Protein AF-A0A6V8CBG9-F1 (afdb_monomer)

Sequence (83 aa):
ALDALREDQVTTSRPILVEGPRDVAALRALGITGPIEVVNRGWDVARRIAHLVETYGPRGPDGGPALHLLMDWDRTGGRLQTT

Structure (mmCIF, N/CA/C/O backbone):
data_AF-A0A6V8CBG9-F1
#
_entry.id   AF-A0A6V8CBG9-F1
#
loop_
_atom_site.group_PDB
_atom_site.id
_atom_site.type_symbol
_atom_site.label_atom_id
_atom_site.label_alt_id
_atom_site.label_comp_id
_atom_site.label_asym_id
_atom_site.label_entity_id
_atom_site.label_seq_id
_atom_site.pdbx_PDB_ins_code
_atom_site.Cartn_x
_atom_site.Cartn_y
_atom_site.Cartn_z
_atom_site.occupancy
_atom_site.B_iso_or_equiv
_atom_site.auth_seq_id
_atom_site.auth_comp_id
_atom_site.auth_asym_id
_atom_site.auth_atom_id
_atom_site.pdbx_PDB_model_num
ATOM 1 N N . ALA A 1 1 ? 5.766 -11.420 10.936 1.00 75.62 1 ALA A N 1
ATOM 2 C CA . ALA A 1 1 ? 5.816 -10.294 9.977 1.00 75.62 1 ALA A CA 1
ATOM 3 C C . ALA A 1 1 ? 4.627 -10.339 9.017 1.00 75.62 1 ALA A C 1
ATOM 5 O O . ALA A 1 1 ? 3.803 -9.441 9.078 1.00 75.62 1 ALA A O 1
ATOM 6 N N . LEU A 1 2 ? 4.479 -11.394 8.203 1.00 84.56 2 LEU A N 1
ATOM 7 C CA . LEU A 1 2 ? 3.351 -11.533 7.269 1.00 84.56 2 LEU A CA 1
ATOM 8 C C . LEU A 1 2 ? 1.975 -11.596 7.959 1.00 84.56 2 LEU A C 1
ATOM 10 O O . LEU A 1 2 ? 1.038 -10.963 7.490 1.00 84.56 2 LEU A O 1
ATOM 14 N N . ASP A 1 3 ? 1.852 -12.314 9.079 1.00 90.06 3 ASP A N 1
ATOM 15 C CA . ASP A 1 3 ? 0.557 -12.448 9.766 1.00 90.06 3 ASP A CA 1
ATOM 16 C C . ASP A 1 3 ? 0.076 -11.136 10.387 1.00 90.06 3 ASP A C 1
ATOM 18 O O . ASP A 1 3 ? -1.089 -10.791 10.239 1.00 90.06 3 ASP A O 1
ATOM 22 N N . ALA A 1 4 ? 0.984 -10.342 10.961 1.00 89.38 4 ALA A N 1
ATOM 23 C CA . ALA A 1 4 ? 0.669 -8.992 11.428 1.00 89.38 4 ALA A CA 1
ATOM 24 C C . ALA A 1 4 ? 0.211 -8.077 10.277 1.00 89.38 4 ALA A C 1
ATOM 26 O O . ALA A 1 4 ? -0.720 -7.297 10.439 1.00 89.38 4 ALA A O 1
ATOM 27 N N . LEU A 1 5 ? 0.831 -8.198 9.096 1.00 89.69 5 LEU A N 1
ATOM 28 C CA . LEU A 1 5 ? 0.422 -7.436 7.913 1.00 89.69 5 LEU A CA 1
ATOM 29 C C . LEU A 1 5 ? -0.983 -7.837 7.436 1.00 89.69 5 LEU A C 1
ATOM 31 O O . LEU A 1 5 ? -1.776 -6.981 7.054 1.00 89.69 5 LEU A O 1
ATOM 35 N N . ARG A 1 6 ? -1.298 -9.138 7.472 1.00 91.19 6 ARG A N 1
ATOM 36 C CA . ARG A 1 6 ? -2.638 -9.660 7.164 1.00 91.19 6 ARG A CA 1
ATOM 37 C C . ARG A 1 6 ? -3.673 -9.155 8.166 1.00 91.19 6 ARG A C 1
ATOM 39 O O . ARG A 1 6 ? -4.730 -8.693 7.751 1.00 91.19 6 ARG A O 1
ATOM 46 N N . GLU A 1 7 ? -3.371 -9.241 9.458 1.00 91.56 7 GLU A N 1
ATOM 47 C CA . GLU A 1 7 ? -4.259 -8.802 10.536 1.00 91.56 7 GLU A CA 1
ATOM 48 C C . GLU A 1 7 ? -4.560 -7.303 10.449 1.00 91.56 7 GLU A C 1
ATOM 50 O O . GLU A 1 7 ? -5.725 -6.901 10.520 1.00 91.56 7 GLU A O 1
ATOM 55 N N . ASP A 1 8 ? -3.538 -6.477 10.204 1.00 90.88 8 ASP A N 1
ATOM 56 C CA . ASP A 1 8 ? -3.747 -5.046 10.006 1.00 90.88 8 ASP A CA 1
ATOM 57 C C . ASP A 1 8 ? -4.597 -4.778 8.754 1.00 90.88 8 ASP A C 1
ATOM 59 O O . ASP A 1 8 ? -5.569 -4.036 8.849 1.00 90.88 8 ASP A O 1
ATOM 63 N N . GLN A 1 9 ? -4.341 -5.433 7.611 1.00 90.31 9 GLN A N 1
ATOM 64 C CA . GLN A 1 9 ? -5.184 -5.245 6.421 1.00 90.31 9 GLN A CA 1
ATOM 65 C C . GLN A 1 9 ? -6.649 -5.624 6.650 1.00 90.31 9 GLN A C 1
ATOM 67 O O . GLN A 1 9 ? -7.533 -4.947 6.126 1.00 90.31 9 GLN A O 1
ATOM 72 N N . VAL A 1 10 ? -6.920 -6.676 7.425 1.00 89.50 10 VAL A N 1
ATOM 73 C CA . VAL A 1 10 ? -8.292 -7.063 7.789 1.00 89.50 10 VAL A CA 1
ATOM 74 C C . VAL A 1 10 ? -8.948 -5.996 8.666 1.00 89.50 10 VAL A C 1
ATOM 76 O O . VAL A 1 10 ? -10.131 -5.710 8.503 1.00 89.50 10 VAL A O 1
ATOM 79 N N . THR A 1 11 ? -8.182 -5.385 9.568 1.00 90.38 11 THR A N 1
ATOM 80 C CA . THR A 1 11 ? -8.699 -4.428 10.554 1.00 90.38 11 THR A CA 1
ATOM 81 C C . THR A 1 11 ? -8.859 -3.019 9.982 1.00 90.38 11 THR A C 1
ATOM 83 O O . THR A 1 11 ? -9.834 -2.331 10.275 1.00 90.38 11 THR A O 1
ATOM 86 N N . THR A 1 12 ? -7.905 -2.571 9.168 1.00 89.94 12 THR A N 1
ATOM 87 C CA . THR A 1 12 ? -7.761 -1.164 8.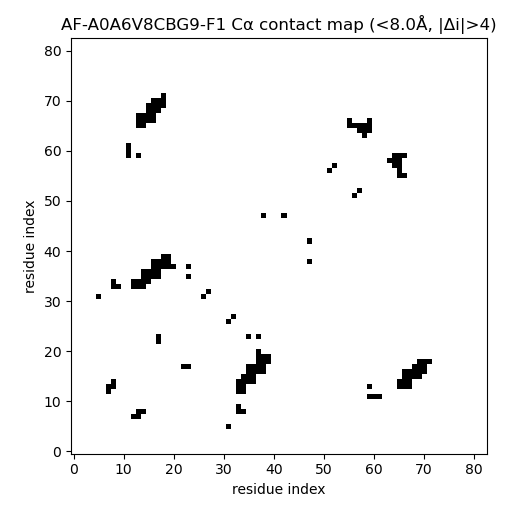763 1.00 89.94 12 THR A CA 1
ATOM 88 C C . THR A 1 12 ? -7.960 -0.943 7.270 1.00 89.94 12 THR A C 1
ATOM 90 O O . THR A 1 12 ? -8.136 0.196 6.839 1.00 89.94 12 THR A O 1
ATOM 93 N N . SER A 1 13 ? -7.915 -2.011 6.464 1.00 90.56 13 SER A N 1
ATOM 94 C CA . SER A 1 13 ? -7.876 -1.935 4.998 1.00 90.56 13 SER A CA 1
ATOM 95 C C . SER A 1 13 ? -6.724 -1.083 4.440 1.00 90.56 13 SER A C 1
ATOM 97 O O . SER A 1 13 ? -6.803 -0.609 3.307 1.00 90.56 13 SER A O 1
ATOM 99 N N . ARG A 1 14 ? -5.633 -0.893 5.196 1.00 93.56 14 ARG A N 1
ATOM 100 C CA . ARG A 1 14 ? -4.454 -0.154 4.725 1.00 93.56 14 ARG A CA 1
ATOM 101 C C . ARG A 1 14 ? -3.851 -0.785 3.467 1.00 93.56 14 ARG A C 1
ATOM 103 O O . ARG A 1 14 ? -3.581 -1.992 3.454 1.00 93.56 14 ARG A O 1
ATOM 110 N N . PRO A 1 15 ? -3.563 0.005 2.421 1.00 95.31 15 PRO A N 1
ATOM 111 C CA . PRO A 1 15 ? -2.904 -0.506 1.232 1.00 95.31 15 PRO A CA 1
ATOM 112 C C . PRO A 1 15 ? -1.442 -0.855 1.511 1.00 95.31 15 PRO A C 1
ATOM 114 O O . PRO A 1 15 ? -0.777 -0.243 2.353 1.00 95.31 15 PRO A O 1
ATOM 117 N N . ILE A 1 16 ? -0.937 -1.833 0.764 1.00 95.12 16 ILE A N 1
ATOM 118 C CA . ILE A 1 16 ? 0.493 -2.137 0.686 1.00 95.12 16 ILE A CA 1
ATOM 119 C C . ILE A 1 16 ? 1.017 -1.558 -0.623 1.00 95.12 16 ILE A C 1
ATOM 121 O O . ILE A 1 16 ? 0.592 -1.975 -1.696 1.00 95.12 16 ILE A O 1
ATOM 125 N N . LEU A 1 17 ? 1.922 -0.593 -0.537 1.00 93.38 17 LEU A N 1
ATOM 126 C CA . LEU A 1 17 ? 2.592 0.008 -1.679 1.00 93.38 17 LEU A CA 1
ATOM 127 C C . LEU A 1 17 ? 3.840 -0.810 -2.031 1.00 93.38 17 LEU A C 1
ATOM 129 O O . LEU A 1 17 ? 4.736 -0.949 -1.198 1.00 93.38 17 LEU A O 1
ATOM 133 N N . VAL A 1 18 ? 3.889 -1.324 -3.258 1.00 92.56 18 VAL A N 1
ATOM 134 C CA . VAL A 1 18 ? 4.968 -2.162 -3.796 1.00 92.56 18 VAL A CA 1
ATOM 135 C C . VAL A 1 18 ? 5.593 -1.559 -5.050 1.00 92.56 18 VAL A C 1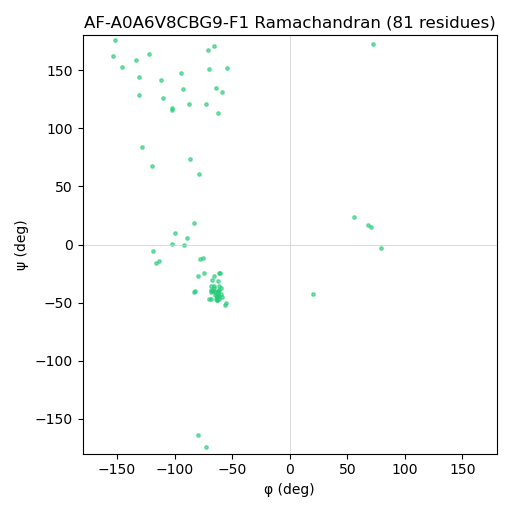
ATOM 137 O O . VAL A 1 18 ? 5.014 -0.677 -5.692 1.00 92.56 18 VAL A O 1
ATOM 140 N N . GLU A 1 19 ? 6.773 -2.040 -5.434 1.00 87.38 19 GLU A N 1
ATOM 141 C CA . GLU A 1 19 ? 7.485 -1.520 -6.598 1.00 87.38 19 GLU A CA 1
ATOM 142 C C . GLU A 1 19 ? 6.790 -1.908 -7.909 1.00 87.38 19 GLU A C 1
ATOM 144 O O . GLU A 1 19 ? 6.575 -1.052 -8.779 1.00 87.38 19 GLU A O 1
ATOM 149 N N . GLY A 1 20 ? 6.404 -3.182 -8.047 1.00 88.75 20 GLY A N 1
ATOM 150 C CA . GLY A 1 20 ? 5.943 -3.724 -9.320 1.00 88.75 20 GLY A CA 1
ATOM 151 C C . GLY A 1 20 ? 4.943 -4.885 -9.247 1.00 88.75 20 GLY A C 1
ATOM 152 O O . GLY A 1 20 ? 4.638 -5.423 -8.185 1.00 88.75 20 GLY A O 1
ATOM 153 N N . PRO A 1 21 ? 4.442 -5.338 -10.414 1.00 91.06 21 PRO A N 1
ATOM 154 C CA . PRO A 1 21 ? 3.471 -6.435 -10.501 1.00 91.06 21 PRO A CA 1
ATOM 155 C C . PRO A 1 21 ? 3.975 -7.782 -9.960 1.00 91.06 21 PRO A C 1
ATOM 157 O O . PRO A 1 21 ? 3.171 -8.631 -9.579 1.00 91.06 21 PRO A O 1
ATOM 160 N N . ARG A 1 22 ? 5.298 -7.999 -9.931 1.00 91.88 22 ARG A N 1
ATOM 161 C CA . ARG A 1 22 ? 5.892 -9.221 -9.366 1.00 91.88 22 ARG A CA 1
ATOM 162 C C . ARG A 1 22 ? 5.684 -9.300 -7.856 1.00 91.88 22 ARG A C 1
ATOM 164 O O . ARG A 1 22 ? 5.318 -10.365 -7.366 1.00 91.88 22 ARG A O 1
ATOM 171 N N . ASP A 1 23 ? 5.814 -8.178 -7.156 1.00 92.44 23 ASP A N 1
ATOM 172 C CA . ASP A 1 23 ? 5.559 -8.095 -5.715 1.00 92.44 23 ASP A CA 1
ATOM 173 C C . ASP A 1 23 ? 4.088 -8.362 -5.416 1.00 92.44 23 ASP A C 1
ATOM 175 O O . ASP A 1 23 ? 3.764 -9.112 -4.500 1.00 92.44 23 ASP A O 1
ATOM 179 N N . VAL A 1 24 ? 3.186 -7.823 -6.248 1.00 94.50 24 VAL A N 1
ATOM 180 C CA . VAL A 1 24 ? 1.750 -8.118 -6.156 1.00 94.50 24 VAL A CA 1
ATOM 181 C C . VAL A 1 24 ? 1.523 -9.625 -6.249 1.00 94.50 24 VAL A C 1
ATOM 183 O O . VAL A 1 24 ? 0.876 -10.197 -5.375 1.00 94.50 24 VAL A O 1
ATOM 186 N N . ALA A 1 25 ? 2.073 -10.285 -7.274 1.00 95.81 25 ALA A N 1
ATOM 187 C CA . ALA A 1 25 ? 1.918 -11.727 -7.457 1.00 95.81 25 ALA A CA 1
ATOM 188 C C . ALA A 1 25 ? 2.466 -12.527 -6.263 1.00 95.81 25 ALA A C 1
ATOM 190 O O . ALA A 1 25 ? 1.803 -13.454 -5.794 1.00 95.81 25 ALA A O 1
ATOM 191 N N . ALA A 1 26 ? 3.628 -12.139 -5.729 1.00 94.56 26 ALA A N 1
ATOM 192 C CA . ALA A 1 26 ? 4.216 -12.765 -4.550 1.00 94.56 26 ALA A CA 1
ATOM 193 C C . ALA A 1 26 ? 3.335 -12.582 -3.302 1.00 94.56 26 ALA A C 1
ATOM 195 O O . ALA A 1 26 ? 3.026 -13.557 -2.621 1.00 94.56 26 ALA A O 1
ATOM 196 N N . LEU A 1 27 ? 2.857 -11.363 -3.028 1.00 94.38 27 LEU A N 1
ATOM 197 C CA . LEU A 1 27 ? 1.969 -11.081 -1.897 1.00 94.38 27 LEU A CA 1
ATOM 198 C C . LEU A 1 27 ? 0.638 -11.836 -2.012 1.00 94.38 27 LEU A C 1
ATOM 200 O O . LEU A 1 27 ? 0.157 -12.378 -1.016 1.00 94.38 27 LEU A O 1
ATOM 204 N N . ARG A 1 28 ? 0.065 -11.940 -3.219 1.00 95.81 28 ARG A N 1
ATOM 205 C CA . ARG A 1 28 ? -1.137 -12.755 -3.460 1.00 95.81 28 ARG A CA 1
ATOM 206 C C . ARG A 1 28 ? -0.879 -14.240 -3.204 1.00 95.81 28 ARG A C 1
ATOM 208 O O . ARG A 1 28 ? -1.690 -14.875 -2.536 1.00 95.81 28 ARG A O 1
ATOM 215 N N . ALA A 1 29 ? 0.247 -14.786 -3.667 1.00 96.31 29 ALA A N 1
ATOM 216 C CA . ALA A 1 29 ? 0.639 -16.170 -3.374 1.00 96.31 29 ALA A CA 1
ATOM 217 C C . ALA A 1 29 ? 0.852 -16.403 -1.866 1.00 96.31 29 ALA A C 1
ATOM 219 O O . ALA A 1 29 ? 0.552 -17.474 -1.346 1.00 96.31 29 ALA A O 1
ATOM 220 N N . LEU A 1 30 ? 1.289 -15.366 -1.150 1.00 93.56 30 LEU A N 1
ATOM 221 C CA . LEU A 1 30 ? 1.381 -15.318 0.305 1.00 93.56 30 LEU A CA 1
ATOM 222 C C . LEU A 1 30 ? 0.049 -14.952 0.984 1.00 93.56 30 LEU A C 1
ATOM 224 O O . LEU A 1 30 ? 0.051 -14.559 2.144 1.00 93.56 30 LEU A O 1
ATOM 228 N N . GLY A 1 31 ? -1.103 -15.066 0.324 1.00 93.19 31 GLY A N 1
ATOM 229 C CA . GLY A 1 31 ? -2.426 -14.922 0.947 1.00 93.19 31 GLY A CA 1
ATOM 230 C C . GLY A 1 31 ? -2.809 -13.505 1.387 1.00 93.19 31 GLY A C 1
ATOM 231 O O . GLY A 1 31 ? -3.748 -13.349 2.162 1.00 93.19 31 GLY A O 1
ATOM 232 N N . ILE A 1 32 ? -2.109 -12.469 0.923 1.00 94.19 32 ILE A N 1
ATOM 233 C CA . ILE A 1 32 ? -2.558 -11.082 1.073 1.00 94.19 32 ILE A CA 1
ATOM 234 C C . ILE A 1 32 ? -3.724 -10.847 0.112 1.00 94.19 32 ILE A C 1
ATOM 236 O O . ILE A 1 32 ? -3.565 -10.977 -1.102 1.00 94.19 32 ILE A O 1
ATOM 240 N N . THR A 1 33 ? -4.889 -10.459 0.626 1.00 92.44 33 THR A N 1
ATOM 241 C CA . THR A 1 33 ? -6.108 -10.219 -0.175 1.00 92.44 33 THR A CA 1
ATOM 242 C C . THR A 1 33 ? -6.557 -8.759 -0.185 1.00 92.44 33 THR A C 1
ATOM 244 O O . THR A 1 33 ? -7.322 -8.377 -1.066 1.00 92.44 33 THR A O 1
ATOM 247 N N . GLY A 1 34 ? -6.032 -7.922 0.715 1.00 92.44 34 GLY A N 1
ATOM 248 C CA . GLY A 1 34 ? -6.371 -6.504 0.794 1.00 92.44 34 GLY A CA 1
ATOM 249 C C . GLY A 1 34 ? -5.779 -5.654 -0.340 1.00 92.44 34 GLY A C 1
ATOM 250 O O . GLY A 1 34 ? -5.200 -6.188 -1.302 1.00 92.44 34 GLY A O 1
ATOM 251 N N . PRO A 1 35 ? -5.942 -4.323 -0.267 1.00 94.56 35 PRO A N 1
ATOM 252 C CA . PRO A 1 35 ? -5.482 -3.411 -1.306 1.00 94.56 35 PRO A CA 1
ATOM 253 C C . PRO A 1 35 ? -3.954 -3.441 -1.445 1.00 94.56 35 PRO A C 1
ATOM 255 O O . PRO A 1 35 ? -3.219 -3.423 -0.457 1.00 94.56 3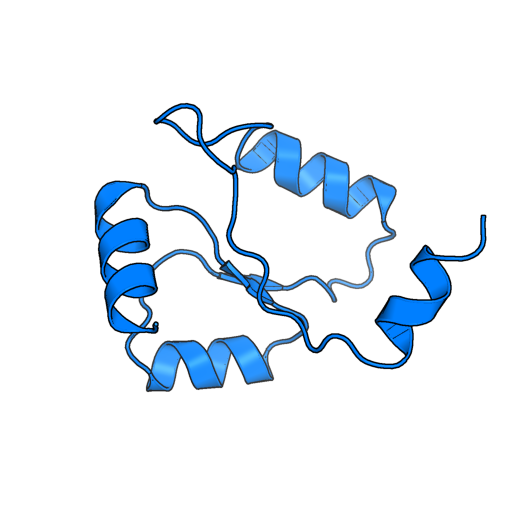5 PRO A O 1
ATOM 258 N N . ILE A 1 36 ? -3.480 -3.497 -2.689 1.00 94.62 36 ILE A N 1
ATOM 259 C CA . ILE A 1 36 ? -2.058 -3.429 -3.038 1.00 94.62 36 ILE A CA 1
ATOM 260 C C . ILE A 1 36 ? -1.916 -2.388 -4.141 1.00 94.62 36 ILE A C 1
ATOM 262 O O . ILE A 1 36 ? -2.627 -2.454 -5.144 1.00 94.62 36 ILE A O 1
ATOM 266 N N . GLU A 1 37 ? -1.001 -1.448 -3.948 1.00 93.19 37 GLU A N 1
ATOM 267 C CA . GLU A 1 37 ? -0.709 -0.368 -4.876 1.00 93.19 37 GLU A CA 1
ATOM 268 C C . GLU A 1 37 ? 0.673 -0.524 -5.492 1.00 93.19 37 GLU A C 1
ATOM 270 O O . GLU A 1 37 ? 1.616 -0.910 -4.814 1.00 93.19 37 GLU A O 1
ATOM 275 N N . VAL A 1 38 ? 0.809 -0.207 -6.779 1.00 90.44 38 VAL A N 1
ATOM 276 C CA . VAL A 1 38 ? 2.079 -0.333 -7.508 1.00 90.44 38 VAL A CA 1
ATOM 277 C C . VAL A 1 38 ? 2.628 1.054 -7.815 1.00 90.44 38 VAL A C 1
ATOM 279 O O . VAL A 1 38 ? 1.951 1.871 -8.441 1.00 90.44 38 VAL A O 1
ATOM 282 N N . VAL A 1 39 ? 3.876 1.314 -7.422 1.00 81.75 39 VAL A N 1
ATOM 283 C CA . VAL A 1 39 ? 4.551 2.607 -7.619 1.0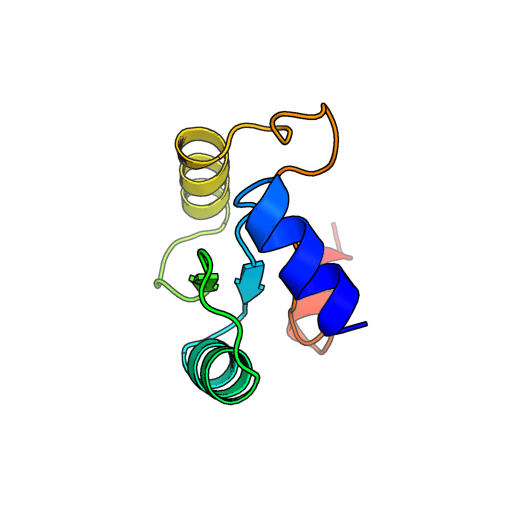0 81.75 39 VAL A CA 1
ATOM 284 C C . VAL A 1 39 ? 4.843 2.900 -9.090 1.00 81.75 39 VAL A C 1
ATOM 286 O O . VAL A 1 39 ? 4.794 4.062 -9.516 1.00 81.75 39 VAL A O 1
ATOM 289 N N . ASN A 1 40 ? 5.173 1.878 -9.880 1.00 69.88 40 ASN A N 1
ATOM 290 C CA . ASN A 1 40 ? 5.602 2.048 -11.263 1.00 69.88 40 ASN A CA 1
ATOM 291 C C . ASN A 1 40 ? 4.415 2.096 -12.248 1.00 69.88 40 ASN A C 1
ATOM 293 O O . ASN A 1 40 ? 4.157 1.152 -12.991 1.00 69.88 40 ASN A O 1
ATOM 297 N N . ARG A 1 41 ? 3.675 3.216 -12.246 1.00 68.19 41 ARG A N 1
ATOM 298 C CA . ARG A 1 41 ? 2.574 3.508 -13.197 1.00 68.19 41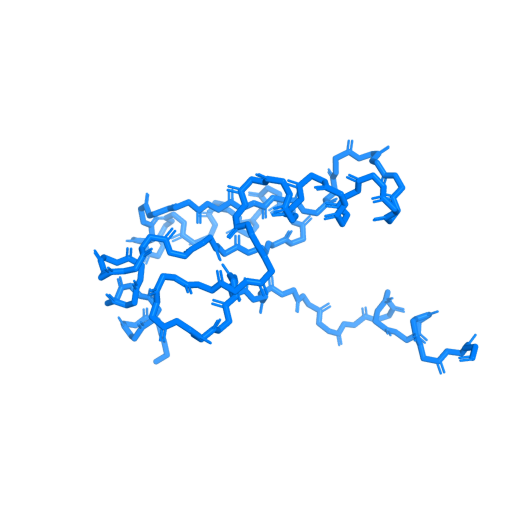 ARG A CA 1
ATOM 299 C C . ARG A 1 41 ? 2.975 4.438 -14.354 1.00 68.19 41 ARG A C 1
ATOM 301 O O . ARG A 1 41 ? 2.112 4.949 -15.061 1.00 68.19 41 ARG A O 1
ATOM 308 N N . GLY A 1 42 ? 4.269 4.728 -14.517 1.00 78.31 42 GLY A N 1
ATOM 309 C CA . GLY A 1 42 ? 4.742 5.761 -15.452 1.00 78.31 42 GLY A CA 1
ATOM 310 C C . GLY A 1 42 ? 4.372 7.195 -15.040 1.00 78.31 42 GLY A C 1
ATOM 311 O O . GLY A 1 42 ? 4.399 8.101 -15.868 1.00 78.31 42 GLY A O 1
ATOM 312 N N . TRP A 1 43 ? 3.995 7.410 -13.775 1.00 85.31 43 TRP A N 1
ATOM 313 C CA . TRP A 1 43 ? 3.690 8.726 -13.205 1.00 85.31 43 TRP A CA 1
ATOM 314 C C . TRP A 1 43 ? 4.916 9.320 -12.509 1.00 85.31 43 TRP A C 1
ATOM 316 O O . TRP A 1 43 ? 5.712 8.594 -11.906 1.00 85.31 43 TRP A O 1
ATOM 326 N N . ASP A 1 44 ? 5.039 10.647 -12.539 1.00 84.94 44 ASP A N 1
ATOM 327 C CA . ASP A 1 44 ? 6.024 11.352 -11.720 1.00 84.94 44 ASP A CA 1
ATOM 328 C C . ASP A 1 44 ? 5.724 11.211 -10.210 1.00 84.94 44 ASP A C 1
ATOM 330 O O . ASP A 1 44 ? 4.712 10.651 -9.779 1.00 84.94 44 ASP A O 1
ATOM 334 N N . VAL A 1 45 ? 6.658 11.653 -9.363 1.00 84.12 45 VAL A N 1
ATOM 335 C CA . VAL A 1 45 ? 6.513 11.558 -7.898 1.00 84.12 45 VAL A CA 1
ATOM 336 C C . VAL A 1 45 ? 5.326 12.383 -7.392 1.00 84.12 45 VAL A C 1
ATOM 338 O O . VAL A 1 45 ? 4.563 11.885 -6.568 1.00 84.12 45 VAL A O 1
ATOM 341 N N . ALA A 1 46 ? 5.138 13.605 -7.893 1.00 89.56 46 ALA A N 1
ATOM 342 C CA . ALA A 1 46 ? 4.104 14.514 -7.404 1.00 89.56 46 ALA A CA 1
ATOM 343 C C . ALA A 1 46 ? 2.699 13.957 -7.660 1.00 89.56 46 ALA A C 1
ATOM 345 O O . ALA A 1 46 ? 1.882 13.886 -6.742 1.00 89.56 46 ALA A O 1
ATOM 346 N N . ARG A 1 47 ? 2.447 13.467 -8.877 1.00 90.38 47 ARG A N 1
ATOM 347 C CA . ARG A 1 47 ? 1.186 12.830 -9.262 1.00 90.38 47 ARG A CA 1
ATOM 348 C C . ARG A 1 47 ? 0.903 11.577 -8.439 1.00 90.38 47 ARG A C 1
ATOM 350 O O . ARG A 1 47 ? -0.249 11.317 -8.104 1.00 90.38 47 ARG A O 1
ATOM 357 N N . ARG A 1 48 ? 1.936 10.807 -8.086 1.00 88.38 48 ARG A N 1
ATOM 358 C CA . ARG A 1 48 ? 1.786 9.631 -7.213 1.00 88.38 48 ARG A CA 1
ATOM 359 C C . ARG A 1 48 ? 1.414 10.022 -5.792 1.00 88.38 48 ARG A C 1
ATOM 361 O O . ARG A 1 48 ? 0.480 9.446 -5.247 1.00 88.38 48 ARG A O 1
ATOM 368 N N . ILE A 1 49 ? 2.100 11.006 -5.214 1.00 89.56 49 ILE A N 1
ATOM 369 C CA . ILE A 1 49 ? 1.791 11.489 -3.864 1.00 89.56 49 ILE A CA 1
ATOM 370 C C . ILE A 1 49 ? 0.364 12.041 -3.815 1.00 89.56 49 ILE A C 1
ATOM 372 O O . ILE A 1 49 ? -0.390 11.651 -2.930 1.00 89.56 49 ILE A O 1
ATOM 376 N N . ALA A 1 50 ? -0.023 12.876 -4.786 1.00 93.56 50 ALA A N 1
ATOM 377 C CA . ALA A 1 50 ? -1.382 13.406 -4.883 1.00 93.56 50 ALA A CA 1
ATOM 378 C C . ALA A 1 50 ? -2.422 12.277 -4.920 1.00 93.56 50 ALA A C 1
ATOM 380 O O . ALA A 1 50 ? -3.316 12.250 -4.083 1.00 93.56 50 ALA A O 1
ATOM 381 N N . HIS A 1 51 ? -2.237 11.283 -5.796 1.00 92.38 51 HIS A N 1
ATOM 382 C CA . HIS A 1 51 ? -3.144 10.139 -5.879 1.00 92.38 51 HIS A CA 1
ATOM 383 C C . HIS A 1 51 ? -3.249 9.359 -4.561 1.00 92.38 51 HIS A C 1
ATOM 385 O O . HIS A 1 51 ? -4.353 9.017 -4.142 1.00 92.38 51 HIS A O 1
ATOM 391 N N . LEU A 1 52 ? -2.123 9.077 -3.896 1.00 92.75 52 LEU A N 1
ATOM 392 C CA . LEU A 1 52 ? -2.119 8.336 -2.632 1.00 92.75 52 LEU A CA 1
ATOM 393 C C . LEU A 1 52 ? -2.830 9.114 -1.518 1.00 92.75 52 LEU A C 1
ATOM 395 O O . LEU A 1 52 ? -3.624 8.530 -0.786 1.00 92.75 52 LEU A O 1
ATOM 399 N N . VAL A 1 53 ? -2.585 10.423 -1.412 1.00 94.12 53 VAL A N 1
ATOM 400 C CA . VAL A 1 53 ? -3.226 11.284 -0.406 1.00 94.12 53 VAL A CA 1
ATOM 401 C C . VAL A 1 53 ? -4.718 11.448 -0.685 1.00 94.12 53 VAL A C 1
ATOM 403 O O . VAL A 1 53 ? -5.511 11.384 0.247 1.00 94.12 53 VAL A O 1
ATOM 406 N N . GLU A 1 54 ? -5.122 11.617 -1.942 1.00 94.88 54 GLU A N 1
ATOM 407 C CA . GLU A 1 54 ? -6.538 11.707 -2.320 1.00 94.88 54 GLU A CA 1
ATOM 408 C C . GLU A 1 54 ? -7.287 10.392 -2.073 1.00 94.88 54 GLU A C 1
ATOM 410 O O . GLU A 1 54 ? -8.447 10.411 -1.672 1.00 94.88 54 GLU A O 1
ATOM 415 N N . THR A 1 55 ? -6.626 9.250 -2.288 1.00 93.44 55 THR A N 1
ATOM 416 C CA . THR A 1 55 ? -7.260 7.926 -2.179 1.00 93.44 55 THR A CA 1
ATOM 417 C C . THR A 1 55 ? -7.315 7.422 -0.737 1.00 93.44 55 THR A C 1
ATOM 419 O O . THR A 1 55 ? -8.321 6.846 -0.329 1.00 93.44 55 THR A O 1
ATOM 422 N N . TYR A 1 56 ? -6.247 7.621 0.040 1.00 92.62 56 TYR A N 1
ATOM 423 C CA . TYR A 1 56 ? -6.087 7.010 1.367 1.00 92.62 56 TYR A CA 1
ATOM 424 C C . TYR A 1 56 ? -5.980 8.023 2.507 1.00 92.62 56 TYR A C 1
ATOM 426 O O . TYR A 1 56 ? -5.950 7.637 3.674 1.00 92.62 56 TYR A O 1
ATOM 434 N N . GLY A 1 57 ? -5.927 9.315 2.190 1.00 93.62 57 GLY A N 1
ATOM 435 C CA . GLY A 1 57 ? -5.659 10.359 3.164 1.00 93.62 57 GLY A CA 1
ATOM 436 C C . GLY A 1 57 ? -4.197 10.387 3.632 1.00 93.62 57 GLY A C 1
ATOM 437 O O . GLY A 1 57 ? -3.388 9.511 3.317 1.00 93.62 57 GLY A O 1
ATOM 438 N N . PRO A 1 58 ? -3.823 11.411 4.414 1.00 92.88 58 PRO A N 1
ATOM 439 C CA . PRO A 1 58 ? -2.478 11.531 4.979 1.00 92.88 58 PRO A CA 1
ATOM 440 C C . PRO A 1 58 ? -2.240 10.616 6.197 1.00 92.88 58 PRO A C 1
ATOM 442 O O . PRO A 1 58 ? -1.101 10.480 6.647 1.00 92.88 58 PRO A O 1
ATOM 445 N N . ARG A 1 59 ? -3.298 10.019 6.764 1.00 93.75 59 ARG A N 1
ATOM 446 C CA . ARG A 1 59 ? -3.279 9.141 7.945 1.00 93.75 59 ARG A CA 1
ATOM 447 C C . ARG A 1 59 ? -4.339 8.052 7.816 1.00 93.75 59 ARG A C 1
ATOM 449 O O . ARG A 1 59 ? -5.362 8.271 7.176 1.00 93.75 59 ARG A O 1
ATOM 456 N N . GLY A 1 60 ? -4.089 6.911 8.455 1.00 90.56 60 GLY A N 1
ATOM 457 C CA . GLY A 1 60 ? -5.055 5.819 8.536 1.00 90.56 60 GLY A CA 1
ATOM 458 C C . GLY A 1 60 ? -6.245 6.142 9.457 1.00 90.56 60 GLY A C 1
ATOM 459 O O . GLY A 1 60 ? -6.173 7.098 10.235 1.00 90.56 60 GLY A O 1
ATOM 460 N N . PRO A 1 61 ? -7.324 5.338 9.412 1.00 86.19 61 PRO A N 1
ATOM 461 C CA . PRO A 1 61 ? -8.553 5.569 10.190 1.00 86.19 61 PRO A CA 1
ATOM 462 C C . PRO A 1 61 ? -8.361 5.575 11.715 1.00 86.19 61 PRO A C 1
ATOM 464 O O . PRO A 1 61 ? -9.134 6.181 12.448 1.00 86.19 61 PRO A O 1
ATOM 467 N N . ASP A 1 62 ? -7.319 4.904 12.190 1.00 89.81 62 ASP A N 1
ATOM 468 C CA . ASP A 1 62 ? -6.874 4.808 13.585 1.00 89.81 62 ASP A CA 1
ATOM 469 C C . ASP A 1 62 ? -5.878 5.927 13.982 1.00 89.81 62 ASP A C 1
ATOM 471 O O . ASP A 1 62 ? -5.306 5.899 15.069 1.00 89.81 62 ASP A O 1
ATOM 475 N N . GLY A 1 63 ? -5.615 6.895 13.094 1.00 90.94 63 GLY A N 1
ATOM 476 C CA . GLY A 1 63 ? -4.612 7.953 13.277 1.00 90.94 63 GLY A CA 1
ATOM 477 C C . GLY A 1 63 ? -3.160 7.528 12.997 1.00 90.94 63 GLY A C 1
ATOM 478 O O . GLY A 1 63 ? -2.244 8.364 13.036 1.00 90.94 63 GLY A O 1
ATOM 479 N N . GLY A 1 64 ? -2.929 6.253 12.681 1.00 90.12 64 GLY A N 1
ATOM 480 C CA . GLY A 1 64 ? -1.621 5.708 12.333 1.00 90.12 64 GLY A CA 1
ATOM 481 C C . GLY A 1 64 ? -1.201 6.005 10.884 1.00 90.12 64 GLY A C 1
ATOM 482 O O . GLY A 1 64 ? -1.763 6.888 10.226 1.00 90.12 64 GLY A O 1
ATOM 483 N N . PRO A 1 65 ? -0.197 5.285 10.353 1.00 92.75 65 PRO A N 1
ATOM 484 C CA . PRO A 1 65 ? 0.239 5.421 8.962 1.00 92.75 65 PRO A CA 1
ATOM 485 C C . PRO A 1 65 ? -0.914 5.238 7.963 1.00 92.75 65 PRO A C 1
ATOM 487 O O . PRO A 1 65 ? -1.871 4.522 8.247 1.00 92.75 65 PRO A O 1
ATOM 490 N N . ALA A 1 66 ? -0.834 5.865 6.789 1.00 93.88 66 ALA A N 1
ATOM 491 C CA . ALA A 1 66 ? -1.851 5.695 5.744 1.00 93.88 66 ALA A CA 1
ATOM 492 C C . ALA A 1 66 ? -1.681 4.388 4.948 1.00 93.88 66 ALA A C 1
ATOM 494 O O . ALA A 1 66 ? -2.655 3.857 4.429 1.00 93.88 66 ALA A O 1
ATOM 495 N N . LEU A 1 67 ? -0.453 3.865 4.851 1.00 94.44 67 LEU A N 1
ATOM 496 C CA . LEU A 1 67 ? -0.108 2.702 4.032 1.00 94.44 67 LEU A CA 1
ATOM 497 C C . LEU A 1 67 ? 1.111 1.957 4.584 1.00 94.44 67 LEU A C 1
ATOM 499 O O . LEU A 1 67 ? 1.902 2.524 5.340 1.00 94.44 67 LEU A O 1
ATOM 503 N N . HIS A 1 68 ? 1.284 0.710 4.153 1.00 93.56 68 HIS A N 1
ATOM 504 C CA . HIS A 1 68 ? 2.523 -0.047 4.326 1.00 93.56 68 HIS A CA 1
ATOM 505 C C . HIS A 1 68 ? 3.407 0.127 3.098 1.00 93.56 68 HIS A C 1
ATOM 507 O O . HIS A 1 68 ? 2.929 -0.017 1.977 1.00 93.56 68 HIS A O 1
ATOM 513 N N . LEU A 1 69 ? 4.695 0.393 3.295 1.00 91.19 69 LEU A N 1
ATOM 514 C CA . LEU A 1 69 ? 5.665 0.479 2.209 1.00 91.19 69 LEU A CA 1
ATOM 515 C C . LEU A 1 69 ? 6.488 -0.809 2.162 1.00 91.19 69 LEU A C 1
ATOM 517 O O . LEU A 1 69 ? 7.193 -1.116 3.121 1.00 91.19 69 LEU A O 1
ATOM 521 N N . LEU A 1 70 ? 6.403 -1.547 1.057 1.00 89.31 70 LEU A N 1
ATOM 522 C CA . LEU A 1 70 ? 7.153 -2.779 0.840 1.00 89.31 70 LEU A CA 1
ATOM 523 C C . LEU A 1 70 ? 7.881 -2.685 -0.499 1.00 89.31 70 LEU A C 1
ATOM 525 O O . LEU A 1 70 ? 7.377 -3.111 -1.534 1.00 89.31 70 LEU A O 1
ATOM 529 N N . MET A 1 71 ? 9.048 -2.050 -0.472 1.00 81.00 71 MET A N 1
ATOM 530 C CA . MET A 1 71 ? 9.862 -1.803 -1.659 1.00 81.00 71 MET A CA 1
ATOM 531 C C . MET A 1 71 ? 11.293 -2.235 -1.385 1.00 81.00 71 MET A C 1
ATOM 533 O O . MET A 1 71 ? 11.779 -2.040 -0.265 1.00 81.00 71 MET A O 1
ATOM 537 N N . ASP A 1 72 ? 11.962 -2.778 -2.400 1.00 71.31 72 ASP A N 1
ATOM 538 C CA . ASP A 1 72 ? 13.377 -3.105 -2.306 1.00 71.31 72 ASP A CA 1
ATOM 539 C C . ASP A 1 72 ? 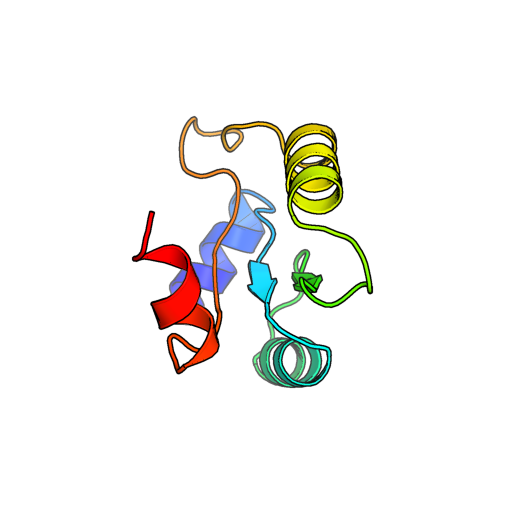14.157 -1.808 -2.072 1.00 71.31 72 ASP A C 1
ATOM 541 O O . ASP A 1 72 ? 14.182 -0.881 -2.886 1.00 71.31 72 ASP A O 1
ATOM 545 N N . TRP A 1 73 ? 14.755 -1.708 -0.886 1.00 63.69 73 TRP A N 1
ATOM 546 C CA . TRP A 1 73 ? 15.607 -0.588 -0.509 1.00 63.69 73 TRP A CA 1
ATOM 547 C C . TRP A 1 73 ? 16.992 -0.766 -1.143 1.00 63.69 73 TRP A C 1
ATOM 549 O O . TRP A 1 73 ? 18.004 -0.891 -0.454 1.00 63.69 73 TRP A O 1
ATOM 559 N N . ASP A 1 74 ? 17.053 -0.808 -2.472 1.00 61.44 74 ASP A N 1
ATOM 560 C CA . ASP A 1 74 ? 18.312 -0.780 -3.208 1.00 61.44 74 ASP A CA 1
ATOM 561 C C . ASP A 1 74 ? 18.276 0.221 -4.376 1.00 61.44 74 ASP A C 1
ATOM 563 O O . ASP A 1 74 ? 17.216 0.720 -4.748 1.00 61.44 74 ASP A O 1
ATOM 567 N N . ARG A 1 75 ? 19.487 0.628 -4.798 1.00 46.00 75 ARG A N 1
ATOM 568 C CA . ARG A 1 75 ? 19.968 1.658 -5.759 1.00 46.00 75 ARG A CA 1
ATOM 569 C C . ARG A 1 75 ? 19.050 2.828 -6.170 1.00 46.00 75 ARG A C 1
ATOM 571 O O . ARG 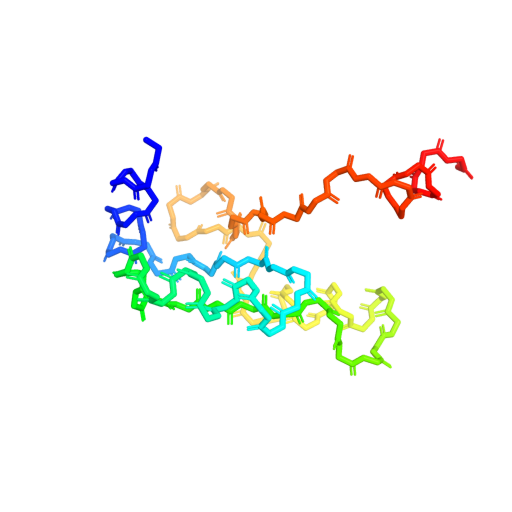A 1 75 ? 19.525 3.963 -6.217 1.00 46.00 75 ARG A O 1
ATOM 578 N N . THR A 1 76 ? 17.770 2.606 -6.441 1.00 54.19 76 THR A N 1
ATOM 579 C CA . THR A 1 76 ? 16.722 3.634 -6.558 1.00 54.19 76 THR A CA 1
ATOM 580 C C . THR A 1 76 ? 16.455 4.341 -5.215 1.00 54.19 76 THR A C 1
ATOM 582 O O . THR A 1 76 ? 16.138 5.530 -5.217 1.00 54.19 76 THR A O 1
ATOM 585 N N . GLY A 1 77 ? 16.692 3.677 -4.073 1.00 50.38 77 GLY A N 1
ATOM 586 C CA . GLY A 1 77 ? 16.602 4.282 -2.729 1.00 50.38 77 GLY A CA 1
ATOM 587 C C . GLY A 1 77 ? 17.670 5.348 -2.423 1.00 50.38 77 GLY A C 1
ATOM 588 O O . GLY A 1 77 ? 17.396 6.317 -1.719 1.00 50.38 77 GLY A O 1
ATOM 589 N N . GLY A 1 78 ? 18.870 5.243 -3.009 1.00 47.81 78 GLY A N 1
ATOM 590 C CA . GLY A 1 78 ? 19.966 6.199 -2.778 1.00 47.81 78 GLY A CA 1
ATOM 591 C C . GLY A 1 78 ? 19.782 7.559 -3.465 1.00 47.81 78 GLY A C 1
ATOM 592 O O . GLY A 1 78 ? 20.302 8.565 -2.993 1.00 47.81 78 GLY A O 1
ATOM 593 N N . ARG A 1 7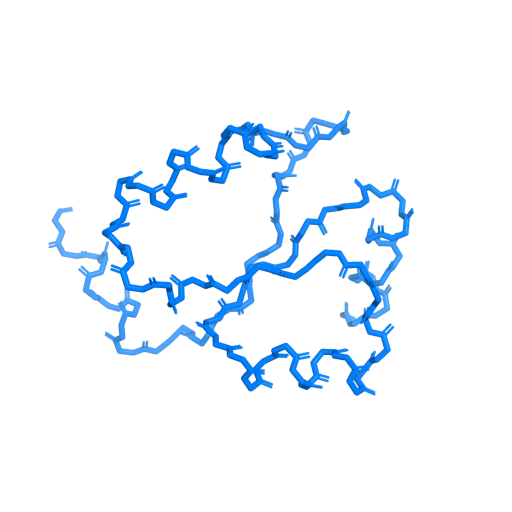9 ? 19.001 7.635 -4.555 1.00 50.50 79 ARG A N 1
ATOM 594 C CA . ARG A 1 79 ? 18.753 8.903 -5.277 1.00 50.50 79 ARG A CA 1
ATOM 595 C C . ARG A 1 79 ? 17.777 9.843 -4.566 1.00 50.50 79 ARG A C 1
ATOM 597 O O . ARG A 1 79 ? 17.691 10.999 -4.959 1.00 50.50 79 ARG A O 1
ATOM 604 N N . LEU A 1 80 ? 17.071 9.372 -3.536 1.00 49.25 80 LEU A N 1
ATOM 605 C CA . LEU A 1 80 ? 16.201 10.199 -2.689 1.00 49.25 80 LEU A CA 1
ATOM 606 C C . LEU A 1 80 ? 16.925 10.764 -1.450 1.00 49.25 80 LEU A C 1
ATOM 608 O O . LEU A 1 80 ? 16.312 11.497 -0.686 1.00 49.25 80 LEU A O 1
ATOM 612 N N . GLN A 1 81 ? 18.215 10.455 -1.253 1.00 49.78 81 GLN A N 1
ATOM 613 C CA . GLN A 1 81 ? 19.030 10.959 -0.134 1.00 49.78 81 GLN A CA 1
ATOM 614 C C . GLN A 1 81 ? 19.987 12.101 -0.511 1.00 49.78 81 GLN A C 1
ATOM 616 O O . GLN A 1 81 ? 20.731 12.577 0.341 1.00 49.78 81 GLN A O 1
ATOM 621 N N . THR A 1 82 ? 20.006 12.547 -1.769 1.00 40.38 82 THR A N 1
ATOM 622 C CA . THR A 1 82 ? 20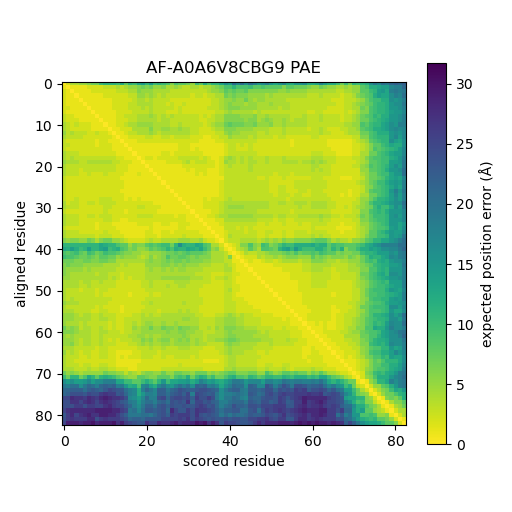.886 13.641 -2.210 1.00 40.38 82 THR A CA 1
ATOM 623 C C . THR A 1 82 ? 20.069 14.810 -2.738 1.00 40.38 82 THR A C 1
ATOM 625 O O . THR A 1 82 ? 20.083 15.101 -3.931 1.00 40.38 82 THR A O 1
ATOM 628 N N . THR A 1 83 ? 19.330 15.478 -1.859 1.00 40.12 83 THR A N 1
ATOM 629 C CA . THR A 1 83 ? 19.102 16.927 -1.951 1.00 40.12 83 THR A CA 1
ATOM 630 C C . THR A 1 83 ? 18.925 17.473 -0.546 1.00 40.12 83 THR A C 1
ATOM 632 O O . THR A 1 83 ? 18.132 16.871 0.208 1.00 40.12 83 THR A O 1
#

Mean predicted aligned error: 6.46 Å

Foldseek 3Di:
DLVVVQVCCVVFLAEEEEADPVVVVVVVVVVRDGHYHHPPPVDDPVVVVVVLCVPQNCATPVRHHSHHYDYPCDDVVVVVVDD

Solvent-accessible surface area (backbone atoms only — not comparable to full-atom values): 5039 Å² total; per-residue (Å²): 110,70,65,60,53,47,53,46,25,74,74,65,57,41,32,38,38,24,54,42,73,66,53,52,52,51,41,44,76,68,70,51,80,64,52,72,42,62,65,73,72,90,60,58,71,67,61,48,52,52,52,48,36,74,73,48,39,88,38,25,97,86,70,47,70,33,56,46,83,56,62,82,86,50,81,73,54,61,69,78,73,75,126

Secondary structure (DSSP, 8-state):
-HHHHHHHHHHH-PPEEESSHHHHHHHHHTT--S-EEES-SS--HHHHHHHHHHHH-SS-TTSS-S-EEE---STTTGGGS--

pLDDT: mean 84.8, std 14.74, range [40.12, 96.31]

Radius of gyration: 13.37 Å; Cα contacts (8 Å, |Δi|>4): 80; chains: 1; bounding box: 30×33×29 Å

Nearest PDB structures (foldseek):
  6xav-assembly1_A  TM=5.793E-01  e=3.186E+00  Escherichia coli K-12
  6xav-assembly1_B  TM=5.349E-01  e=7.206E+00  Escherichia coli K-12
  8w8d-assembly1_B  TM=5.432E-01  e=5.876E+00  Escherichia coli K-12
  8q3p-assembly1_a  TM=5.387E-01  e=7.206E+00  Escherichia
  2j16-assembly2_B  TM=4.425E-01  e=7.206E+00  Saccharomyces cerevisiae